Protein AF-A0A8R1XMP5-F1 (afdb_monomer_lite)

InterPro domains:
  IPR036872 CH domain superfamily [G3DSA:1.10.418.10] (3-70)
  IPR036872 CH domain superfamily [SSF47576] (12-57)

Organism: Onchocerca volvulus (NCBI:txid6282)

Sequence (72 aa):
MAPTSNRELIPIYTEWSNRHLIRYGVEPINDLTNDLREPRKLVTLLQAITFDCVPAAEERINTTISGNTEPV

Structure (mmCIF, N/CA/C/O backbone):
data_AF-A0A8R1XMP5-F1
#
_entry.id   AF-A0A8R1XMP5-F1
#
loop_
_atom_site.group_PDB
_atom_site.id
_atom_site.type_symbol
_atom_site.label_atom_id
_atom_site.label_alt_id
_atom_site.label_comp_id
_atom_site.label_asym_id
_atom_site.label_entity_id
_atom_site.label_seq_id
_atom_site.pdbx_PDB_ins_code
_atom_site.Cartn_x
_atom_site.Cartn_y
_atom_site.Cartn_z
_atom_site.occupancy
_atom_site.B_iso_or_equiv
_atom_site.auth_seq_id
_atom_site.auth_comp_id
_atom_site.auth_asym_id
_atom_site.auth_atom_id
_atom_site.pdbx_PDB_model_num
ATOM 1 N N . MET A 1 1 ? 20.358 -3.067 -7.559 1.00 69.44 1 MET A N 1
ATOM 2 C CA . MET A 1 1 ? 20.202 -1.597 -7.513 1.00 69.44 1 MET A CA 1
ATOM 3 C C . MET A 1 1 ? 18.796 -1.310 -7.023 1.00 69.44 1 MET A C 1
ATOM 5 O O . MET A 1 1 ? 17.888 -1.993 -7.476 1.00 69.44 1 MET A O 1
ATOM 9 N N . ALA A 1 2 ? 18.619 -0.397 -6.066 1.00 74.88 2 ALA A N 1
ATOM 10 C CA . ALA A 1 2 ? 17.281 0.066 -5.703 1.00 74.88 2 ALA A CA 1
ATOM 11 C C . ALA A 1 2 ? 16.733 0.946 -6.845 1.00 74.88 2 ALA A C 1
ATOM 13 O O . ALA A 1 2 ? 17.536 1.657 -7.453 1.00 74.88 2 ALA A O 1
ATOM 14 N N . PRO A 1 3 ? 15.428 0.897 -7.156 1.00 73.56 3 PRO A N 1
ATOM 15 C CA . PRO A 1 3 ? 14.823 1.783 -8.147 1.00 73.56 3 PRO A CA 1
ATOM 16 C C . PRO A 1 3 ? 15.003 3.237 -7.702 1.00 73.56 3 PRO A C 1
ATOM 18 O O . PRO A 1 3 ? 14.698 3.581 -6.559 1.00 73.56 3 PRO A O 1
ATOM 21 N N . THR A 1 4 ? 15.536 4.082 -8.581 1.00 79.38 4 THR A N 1
ATOM 22 C CA . THR A 1 4 ? 15.831 5.494 -8.268 1.00 79.38 4 THR A CA 1
ATOM 23 C C . THR A 1 4 ? 15.014 6.461 -9.108 1.00 79.38 4 THR A C 1
ATOM 25 O O . THR A 1 4 ? 14.949 7.646 -8.784 1.00 79.38 4 THR A O 1
ATOM 28 N N . SER A 1 5 ? 14.365 5.981 -10.170 1.00 87.00 5 SER A N 1
ATOM 29 C CA . SER A 1 5 ? 13.536 6.815 -11.031 1.00 87.00 5 SER A CA 1
ATOM 30 C C . SER A 1 5 ? 12.047 6.619 -10.756 1.00 87.00 5 SER A C 1
ATOM 32 O O . SER A 1 5 ? 11.580 5.510 -10.498 1.00 87.00 5 SER A O 1
ATOM 34 N N . ASN A 1 6 ? 11.261 7.687 -10.915 1.00 86.88 6 ASN A N 1
ATOM 35 C CA . ASN A 1 6 ? 9.799 7.598 -10.831 1.00 86.88 6 ASN A CA 1
ATOM 36 C C . ASN A 1 6 ? 9.234 6.539 -11.790 1.00 86.88 6 ASN A C 1
ATOM 38 O O . ASN A 1 6 ? 8.268 5.869 -11.454 1.00 86.88 6 ASN A O 1
ATOM 42 N N . ARG A 1 7 ? 9.859 6.344 -12.959 1.00 87.44 7 ARG A N 1
ATOM 43 C CA . ARG A 1 7 ? 9.443 5.322 -13.932 1.00 87.44 7 ARG A CA 1
ATOM 44 C C . ARG A 1 7 ? 9.530 3.901 -13.374 1.00 87.44 7 ARG A C 1
ATOM 46 O O . ARG A 1 7 ? 8.683 3.084 -13.704 1.00 87.44 7 ARG A O 1
ATOM 53 N N . GLU A 1 8 ? 10.522 3.619 -12.536 1.00 89.00 8 GLU A N 1
ATOM 54 C CA . GLU A 1 8 ? 10.674 2.315 -11.880 1.00 89.00 8 GLU A CA 1
ATOM 55 C C . GLU A 1 8 ? 9.801 2.201 -10.626 1.00 89.00 8 GLU A C 1
ATOM 57 O O . GLU A 1 8 ? 9.326 1.119 -10.292 1.00 89.00 8 GLU A O 1
ATOM 62 N N . LEU A 1 9 ? 9.579 3.319 -9.933 1.00 91.25 9 LEU A N 1
ATOM 63 C CA . LEU A 1 9 ? 8.811 3.356 -8.692 1.00 91.25 9 LEU A CA 1
ATOM 64 C C . LEU A 1 9 ? 7.294 3.293 -8.914 1.00 91.25 9 LEU A C 1
ATOM 66 O O . LEU A 1 9 ? 6.592 2.697 -8.102 1.00 91.25 9 LEU A O 1
ATOM 70 N N . ILE A 1 10 ? 6.773 3.879 -9.998 1.00 92.88 10 ILE A N 1
ATOM 71 C CA . ILE A 1 10 ? 5.327 3.930 -10.272 1.00 92.88 10 ILE A CA 1
ATOM 72 C C . ILE A 1 10 ? 4.694 2.528 -10.308 1.00 92.88 10 ILE A C 1
ATOM 74 O O . ILE A 1 10 ? 3.701 2.340 -9.603 1.00 92.88 10 ILE A O 1
ATOM 78 N N . PRO A 1 11 ? 5.238 1.525 -11.029 1.00 93.69 11 PRO A N 1
ATOM 79 C CA . PRO A 1 11 ? 4.684 0.171 -11.003 1.00 93.69 11 PRO A CA 1
ATOM 80 C C . PRO A 1 11 ? 4.677 -0.443 -9.598 1.00 93.69 11 PRO A C 1
ATOM 82 O O . PRO A 1 11 ? 3.676 -1.026 -9.193 1.00 93.69 11 PRO A O 1
ATOM 85 N N . ILE A 1 12 ? 5.748 -0.238 -8.823 1.00 93.12 12 ILE A N 1
ATOM 86 C CA . ILE A 1 12 ? 5.887 -0.763 -7.455 1.00 93.12 12 ILE A CA 1
ATOM 87 C C . ILE A 1 12 ? 4.830 -0.153 -6.530 1.00 93.12 12 ILE A C 1
ATOM 89 O O . ILE A 1 12 ? 4.175 -0.864 -5.767 1.00 93.12 12 ILE A O 1
ATOM 93 N N . TYR A 1 13 ? 4.634 1.164 -6.597 1.00 94.06 13 TYR A N 1
ATOM 94 C CA . TYR A 1 13 ? 3.625 1.845 -5.788 1.00 94.06 13 TYR A CA 1
AT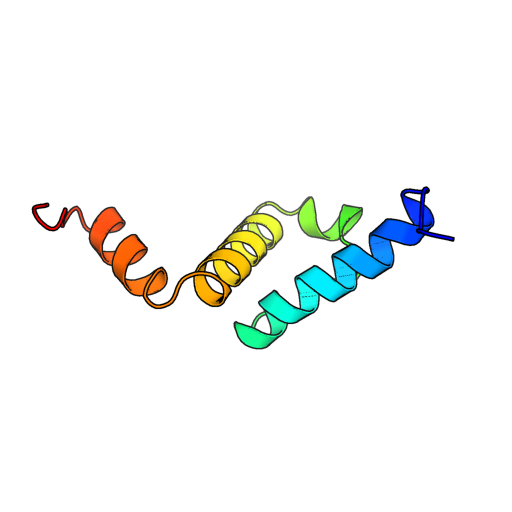OM 95 C C . TYR A 1 13 ? 2.197 1.555 -6.256 1.00 94.06 13 TYR A C 1
ATOM 97 O O . TYR A 1 13 ? 1.293 1.478 -5.423 1.00 94.06 13 TYR A O 1
ATOM 105 N N . THR A 1 14 ? 1.986 1.344 -7.557 1.00 95.56 14 THR A N 1
ATOM 106 C CA . THR A 1 14 ? 0.694 0.906 -8.108 1.00 95.56 14 THR A CA 1
ATOM 107 C C . THR A 1 14 ? 0.344 -0.487 -7.584 1.00 95.56 14 THR A C 1
ATOM 109 O O . THR A 1 14 ? -0.744 -0.691 -7.052 1.00 95.56 14 THR A O 1
ATOM 112 N N . GLU A 1 15 ? 1.289 -1.430 -7.630 1.00 95.25 15 GLU A N 1
ATOM 113 C CA . GLU A 1 15 ? 1.113 -2.778 -7.082 1.00 95.25 15 GLU A CA 1
ATOM 114 C C . GLU A 1 15 ? 0.878 -2.752 -5.566 1.00 95.25 15 GLU A C 1
ATOM 116 O O . GLU A 1 15 ? -0.035 -3.407 -5.059 1.00 95.25 15 GLU A O 1
ATOM 121 N N . TRP A 1 16 ? 1.659 -1.958 -4.826 1.00 94.75 16 TRP A N 1
ATOM 122 C CA . TRP A 1 16 ? 1.454 -1.773 -3.390 1.00 94.75 16 TRP A CA 1
ATOM 123 C C . TRP A 1 16 ? 0.049 -1.246 -3.075 1.00 94.75 16 TRP A C 1
ATOM 125 O O . TRP A 1 16 ? -0.626 -1.816 -2.220 1.00 94.75 16 TRP A O 1
ATOM 135 N N . SER A 1 17 ? -0.424 -0.246 -3.819 1.00 94.88 17 SER A N 1
ATOM 136 C CA . SER A 1 17 ? -1.771 0.317 -3.662 1.00 94.88 17 SER A CA 1
ATOM 137 C C . SER A 1 17 ? -2.857 -0.721 -3.956 1.00 94.88 17 SER A C 1
ATOM 139 O O . SER A 1 17 ? -3.796 -0.878 -3.177 1.00 94.88 17 SER A O 1
ATOM 141 N N . ASN A 1 18 ? -2.694 -1.497 -5.032 1.00 95.88 18 ASN A N 1
ATOM 142 C CA . ASN A 1 18 ? -3.641 -2.541 -5.420 1.00 95.88 18 ASN A CA 1
ATOM 143 C C . ASN A 1 18 ? -3.784 -3.637 -4.365 1.00 95.88 18 ASN A C 1
ATOM 145 O O . ASN A 1 18 ? -4.883 -4.151 -4.184 1.00 95.88 18 ASN A O 1
ATOM 149 N N . ARG A 1 19 ? -2.728 -3.962 -3.606 1.00 94.56 19 ARG A N 1
ATOM 150 C CA . ARG A 1 19 ? -2.847 -4.916 -2.490 1.00 94.56 19 ARG A CA 1
ATOM 151 C C . ARG A 1 19 ? -3.832 -4.443 -1.421 1.00 94.56 19 ARG A C 1
ATOM 153 O O . ARG A 1 19 ? -4.611 -5.260 -0.939 1.00 94.56 19 ARG A O 1
ATOM 160 N N . HIS A 1 20 ? -3.825 -3.155 -1.080 1.00 93.50 20 HIS A N 1
ATOM 161 C CA . HIS A 1 20 ? -4.773 -2.589 -0.116 1.00 93.50 20 HIS A CA 1
ATOM 162 C C . HIS A 1 20 ? -6.191 -2.516 -0.697 1.00 93.50 20 HIS A C 1
ATOM 164 O O . HIS A 1 20 ? -7.142 -2.933 -0.039 1.00 93.50 20 HIS A O 1
ATOM 170 N N . LEU A 1 21 ? -6.336 -2.069 -1.951 1.00 94.25 21 LEU A N 1
ATOM 171 C CA . LEU A 1 21 ? -7.639 -1.991 -2.627 1.00 94.25 21 LEU A CA 1
ATOM 172 C C . LEU A 1 21 ? -8.313 -3.364 -2.735 1.00 94.25 21 LEU A C 1
ATOM 174 O O . LEU A 1 21 ? -9.475 -3.504 -2.362 1.00 94.25 21 LEU A O 1
ATOM 178 N N . ILE A 1 22 ? -7.569 -4.393 -3.155 1.00 93.62 22 ILE A N 1
ATOM 179 C CA . ILE A 1 22 ? -8.079 -5.765 -3.293 1.00 93.62 22 ILE A CA 1
ATOM 180 C C . ILE A 1 22 ? -8.540 -6.321 -1.942 1.00 93.62 22 ILE A C 1
ATOM 182 O O . ILE A 1 22 ? -9.607 -6.926 -1.866 1.00 93.62 22 ILE A O 1
ATOM 186 N N . ARG A 1 23 ? -7.772 -6.102 -0.865 1.00 88.94 23 ARG A N 1
ATOM 187 C CA . ARG A 1 23 ? -8.163 -6.535 0.490 1.00 88.94 23 ARG A CA 1
ATOM 188 C C . ARG A 1 23 ? -9.460 -5.889 0.958 1.00 88.94 23 ARG A C 1
ATOM 190 O O . ARG A 1 23 ? -10.230 -6.532 1.661 1.00 88.94 23 ARG A O 1
ATOM 197 N N . TYR A 1 24 ? -9.701 -4.648 0.545 1.00 88.00 24 TYR A N 1
ATOM 198 C CA . TYR A 1 24 ? -10.908 -3.901 0.878 1.00 88.00 24 TYR A CA 1
ATOM 199 C C . TYR A 1 24 ? -12.058 -4.113 -0.130 1.00 88.00 24 TYR A C 1
ATOM 201 O O . TYR A 1 24 ? -13.093 -3.461 -0.034 1.00 88.00 24 TYR A O 1
ATOM 209 N N . GLY A 1 25 ? -11.897 -5.012 -1.110 1.00 90.44 25 GLY A N 1
ATOM 210 C CA . GLY A 1 25 ? -12.926 -5.309 -2.113 1.00 90.44 25 GLY A CA 1
ATOM 211 C C . GLY A 1 25 ? -13.165 -4.186 -3.130 1.00 90.44 25 GLY A C 1
ATOM 212 O O . GLY A 1 25 ? -14.243 -4.110 -3.716 1.00 90.44 25 GLY A O 1
ATOM 213 N N . VAL A 1 26 ? -12.182 -3.308 -3.333 1.00 92.50 26 VAL A N 1
ATOM 214 C CA . VAL A 1 26 ? -12.243 -2.180 -4.272 1.00 92.50 26 VAL A CA 1
ATOM 215 C C . VAL A 1 26 ? -11.532 -2.536 -5.578 1.00 92.50 26 VAL A C 1
ATOM 217 O O . VAL A 1 26 ? -10.546 -3.275 -5.586 1.00 92.50 26 VAL A O 1
ATOM 220 N N . GLU A 1 27 ? -12.024 -1.987 -6.691 1.00 93.56 27 GLU A N 1
ATOM 221 C CA . GLU A 1 27 ? -11.396 -2.126 -8.006 1.00 93.56 27 GLU A CA 1
ATOM 222 C C . GLU A 1 27 ? -9.936 -1.617 -7.993 1.00 93.56 27 GLU A C 1
ATOM 224 O O . GLU A 1 27 ? -9.668 -0.524 -7.480 1.00 93.56 27 GLU A O 1
ATOM 229 N N . PRO A 1 28 ? -8.979 -2.387 -8.544 1.00 95.19 28 PRO A N 1
ATOM 230 C CA . PRO A 1 28 ? -7.590 -1.962 -8.631 1.00 95.19 28 PRO A CA 1
ATOM 231 C C . PRO A 1 28 ? -7.407 -0.774 -9.587 1.00 95.19 28 PRO A C 1
ATOM 233 O O . PRO A 1 28 ? -8.186 -0.543 -10.510 1.00 95.19 28 PRO A O 1
ATOM 236 N N . ILE A 1 29 ? -6.320 -0.038 -9.387 1.00 95.56 29 ILE A N 1
ATOM 237 C CA . ILE A 1 29 ? -5.854 1.025 -10.277 1.00 95.56 29 ILE A CA 1
ATOM 238 C C . ILE A 1 29 ? -4.836 0.488 -11.289 1.00 95.56 29 ILE A C 1
ATOM 240 O O . ILE A 1 29 ? -4.129 -0.491 -11.032 1.00 95.56 29 ILE A O 1
ATOM 244 N N . ASN A 1 30 ? -4.742 1.157 -12.436 1.00 94.69 30 ASN A N 1
ATOM 245 C CA . ASN A 1 30 ? -3.812 0.807 -13.508 1.00 94.69 30 ASN A CA 1
ATOM 246 C C . ASN A 1 30 ? -2.535 1.642 -13.436 1.00 94.69 30 ASN A C 1
ATOM 248 O O . ASN A 1 30 ? -1.445 1.125 -13.663 1.00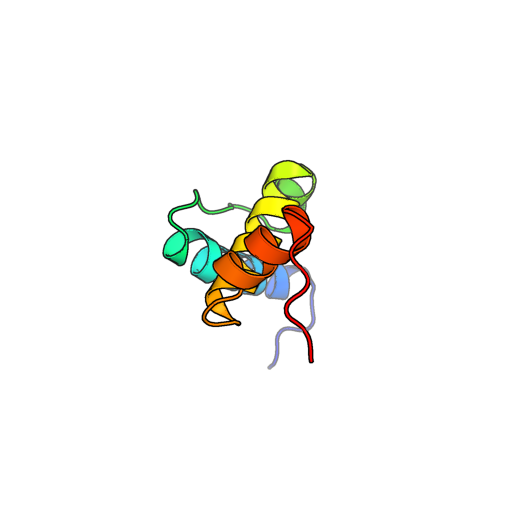 94.69 30 ASN A O 1
ATOM 252 N N . ASP A 1 31 ? -2.672 2.932 -13.125 1.00 91.44 31 ASP A N 1
ATOM 253 C CA . ASP A 1 31 ? -1.547 3.854 -13.020 1.00 91.44 31 ASP A CA 1
ATOM 254 C C . ASP A 1 31 ? -1.754 4.833 -11.866 1.00 91.44 31 ASP A C 1
ATOM 256 O O . ASP A 1 31 ? -2.643 5.686 -11.899 1.00 91.44 31 ASP A O 1
ATOM 260 N N . LEU A 1 32 ? -0.874 4.752 -10.864 1.00 91.75 32 LEU A N 1
ATOM 261 C CA . LEU A 1 32 ? -0.915 5.603 -9.674 1.00 91.75 32 LEU A CA 1
ATOM 262 C C . LEU A 1 32 ? -1.004 7.102 -10.007 1.00 91.75 32 LEU A C 1
ATOM 264 O O . LEU A 1 32 ? -1.683 7.850 -9.309 1.00 91.75 32 LEU A O 1
ATOM 268 N N . THR A 1 33 ? -0.316 7.561 -11.057 1.00 91.00 33 THR A N 1
ATOM 269 C CA . THR A 1 33 ? -0.193 8.998 -11.348 1.00 91.00 33 THR A CA 1
ATOM 270 C C . THR A 1 33 ? -1.407 9.594 -12.049 1.00 91.00 33 THR A C 1
ATOM 272 O O . THR A 1 33 ? -1.654 10.799 -11.923 1.00 91.00 33 THR A O 1
ATOM 275 N N . ASN A 1 34 ? -2.157 8.771 -12.780 1.00 94.00 34 ASN A N 1
ATOM 276 C CA . ASN A 1 34 ? -3.344 9.184 -13.514 1.00 94.00 34 ASN A CA 1
ATOM 277 C C . ASN A 1 34 ? -4.626 8.851 -12.751 1.00 94.00 34 ASN A C 1
ATOM 279 O O . ASN A 1 34 ? -5.476 9.727 -12.609 1.00 94.00 34 ASN A O 1
ATOM 283 N N . ASP A 1 35 ? -4.751 7.637 -12.209 1.00 93.88 35 ASP A N 1
ATOM 284 C CA . ASP A 1 35 ? -5.972 7.199 -11.526 1.00 93.88 35 ASP A CA 1
ATOM 285 C C . ASP A 1 35 ? -6.230 7.997 -10.245 1.00 93.88 35 ASP A C 1
ATOM 287 O O . ASP A 1 35 ? -7.359 8.406 -9.981 1.00 93.88 35 ASP A O 1
ATOM 291 N N . LEU A 1 36 ? -5.185 8.301 -9.469 1.00 93.75 36 LEU A N 1
ATOM 292 C CA . LEU A 1 36 ? -5.339 9.055 -8.220 1.00 93.75 36 LEU A CA 1
ATOM 293 C C . LEU A 1 36 ? -5.571 10.558 -8.425 1.00 93.75 36 LEU A C 1
ATOM 295 O O . LEU A 1 36 ? -5.742 11.288 -7.449 1.00 93.75 36 LEU A O 1
ATOM 299 N N . ARG A 1 37 ? -5.613 11.042 -9.675 1.00 94.06 37 ARG A N 1
ATOM 300 C CA . ARG A 1 37 ? -6.103 12.401 -9.961 1.00 94.06 37 ARG A CA 1
ATOM 301 C C . ARG A 1 37 ? -7.602 12.516 -9.742 1.00 94.06 37 ARG A C 1
ATOM 303 O O . ARG A 1 37 ? -8.091 13.623 -9.533 1.00 94.06 37 ARG A O 1
ATOM 310 N N . GLU A 1 38 ? -8.325 11.399 -9.787 1.00 94.44 38 GLU A N 1
ATOM 311 C CA . GLU A 1 38 ? -9.715 11.360 -9.373 1.00 94.44 38 GLU A CA 1
ATOM 312 C C . GLU A 1 38 ? -9.785 11.390 -7.836 1.00 94.44 38 GLU A C 1
ATOM 314 O O . GLU A 1 38 ? -9.357 10.431 -7.183 1.00 94.44 38 GLU A O 1
ATOM 319 N N . PRO A 1 39 ? -10.361 12.443 -7.221 1.00 93.50 39 PRO A N 1
ATOM 320 C CA . PRO A 1 39 ? -10.347 12.586 -5.765 1.00 93.50 39 PRO A CA 1
ATOM 321 C C . PRO A 1 39 ? -11.008 11.413 -5.037 1.00 93.50 39 PRO A C 1
ATOM 323 O O . PRO A 1 39 ? -10.581 11.042 -3.947 1.00 93.50 39 PRO A O 1
ATOM 326 N N . ARG A 1 40 ? -12.030 10.799 -5.652 1.00 94.31 40 ARG A N 1
ATOM 327 C CA . ARG A 1 40 ? -12.715 9.628 -5.095 1.00 94.31 40 ARG A CA 1
ATOM 328 C C . ARG A 1 40 ? -11.778 8.431 -4.982 1.00 94.31 40 ARG A C 1
ATOM 330 O O . ARG A 1 40 ? -11.668 7.882 -3.894 1.00 94.31 40 ARG A O 1
ATOM 337 N N . LYS A 1 41 ? -11.049 8.084 -6.050 1.00 94.44 41 LYS A N 1
ATOM 338 C CA . LYS A 1 41 ? -10.079 6.977 -6.027 1.00 94.44 41 LYS A CA 1
ATOM 339 C C . LYS A 1 41 ? -8.984 7.203 -4.985 1.00 94.44 41 LYS A C 1
ATOM 341 O O . LYS A 1 41 ? -8.635 6.274 -4.263 1.00 94.44 41 LYS A O 1
ATOM 346 N N . LEU A 1 42 ? -8.490 8.439 -4.859 1.00 95.25 42 LEU A N 1
ATOM 347 C CA . LEU A 1 42 ? -7.500 8.789 -3.837 1.00 95.25 42 LEU A CA 1
ATOM 348 C C . LEU A 1 42 ? -8.034 8.565 -2.418 1.00 95.25 42 LEU A C 1
ATOM 350 O O . LEU A 1 42 ? -7.372 7.918 -1.609 1.00 95.25 42 LEU A O 1
ATOM 354 N N . VAL A 1 43 ? -9.235 9.063 -2.118 1.00 94.62 43 VAL A N 1
ATOM 355 C CA . VAL A 1 43 ? -9.860 8.880 -0.799 1.00 94.62 43 VAL A CA 1
ATOM 356 C C . VAL A 1 43 ? -10.117 7.401 -0.515 1.00 94.62 43 VAL A C 1
ATOM 358 O O . VAL A 1 43 ? -9.808 6.935 0.579 1.00 94.62 43 VAL A O 1
ATOM 361 N N . THR A 1 44 ? -10.611 6.646 -1.496 1.00 93.69 44 THR A N 1
ATOM 362 C CA . THR A 1 44 ? -10.852 5.207 -1.345 1.00 93.69 44 THR A CA 1
ATOM 363 C C . THR A 1 44 ? -9.562 4.435 -1.068 1.00 93.69 44 THR A C 1
ATOM 365 O O . THR A 1 44 ? -9.546 3.577 -0.188 1.00 93.69 44 THR A O 1
ATOM 368 N N . LEU A 1 45 ? -8.458 4.766 -1.746 1.00 95.00 45 LEU A N 1
ATOM 369 C CA . LEU A 1 45 ? -7.153 4.168 -1.458 1.00 95.00 45 LEU A CA 1
ATOM 370 C C . LEU A 1 45 ? -6.689 4.487 -0.030 1.00 95.00 45 LEU A C 1
ATOM 372 O O . LEU A 1 45 ? -6.245 3.590 0.682 1.00 95.00 45 LEU A O 1
ATOM 376 N N . LEU A 1 46 ? -6.822 5.741 0.413 1.00 93.19 46 LEU A N 1
ATOM 377 C CA . LEU A 1 46 ? -6.459 6.138 1.777 1.00 93.19 46 LEU A CA 1
ATOM 378 C C . LEU A 1 46 ? -7.285 5.395 2.833 1.00 93.19 46 LEU A C 1
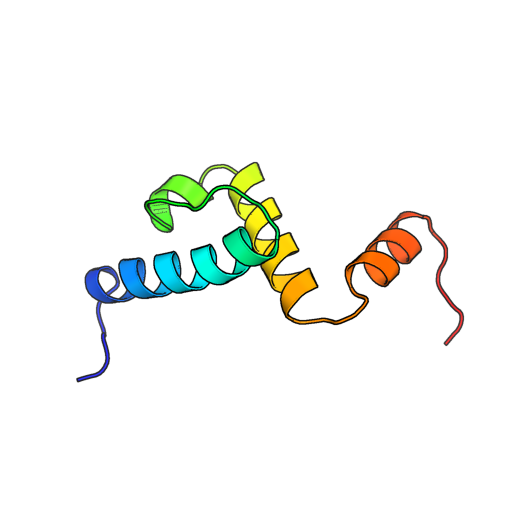ATOM 380 O O . LEU A 1 46 ? -6.730 4.953 3.839 1.00 93.19 46 LEU A O 1
ATOM 384 N N . GLN A 1 47 ? -8.586 5.219 2.600 1.00 90.50 47 GLN A N 1
ATOM 385 C CA . GLN A 1 47 ? -9.458 4.424 3.465 1.00 90.50 47 GLN A CA 1
ATOM 386 C C . GLN A 1 47 ? -9.004 2.963 3.516 1.00 90.50 47 GLN A C 1
ATOM 388 O O . GLN A 1 47 ? -8.767 2.448 4.605 1.00 90.50 47 GLN A O 1
ATOM 393 N N . ALA A 1 48 ? -8.789 2.330 2.358 1.00 91.31 48 ALA A N 1
ATOM 394 C CA . ALA A 1 48 ? -8.323 0.947 2.275 1.00 91.31 48 ALA A CA 1
ATOM 395 C C . ALA A 1 48 ? -6.992 0.739 3.018 1.00 91.31 48 ALA A C 1
ATOM 397 O O . ALA A 1 48 ? -6.850 -0.216 3.778 1.00 91.31 48 ALA A O 1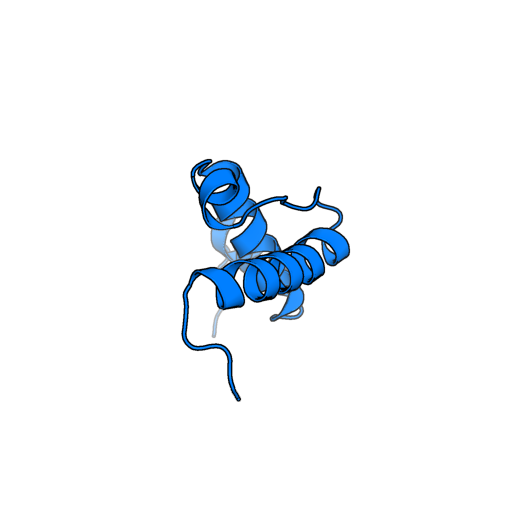
ATOM 398 N N . ILE A 1 49 ? -6.036 1.664 2.867 1.00 91.56 49 ILE A N 1
ATOM 399 C CA . ILE A 1 49 ? -4.761 1.632 3.600 1.00 91.56 49 ILE A CA 1
ATOM 400 C C . ILE A 1 49 ? -4.994 1.781 5.107 1.00 91.56 49 ILE A C 1
ATOM 402 O O . ILE A 1 49 ? -4.409 1.042 5.897 1.00 91.56 49 ILE A O 1
ATOM 406 N N . THR A 1 50 ? -5.842 2.726 5.516 1.00 88.25 50 THR A N 1
ATOM 407 C CA . THR A 1 50 ? -6.098 3.010 6.936 1.00 88.25 50 THR A CA 1
ATOM 408 C C . THR A 1 50 ? -6.735 1.809 7.631 1.00 88.25 50 THR A C 1
ATOM 410 O O . THR A 1 50 ? -6.302 1.430 8.718 1.00 88.25 50 THR A O 1
ATOM 413 N N . PHE A 1 51 ? -7.719 1.180 6.988 1.00 84.44 51 PHE A N 1
ATOM 414 C CA . PHE A 1 51 ? -8.422 0.019 7.528 1.00 84.44 51 PHE A CA 1
ATOM 415 C C . PHE A 1 51 ? -7.582 -1.260 7.508 1.00 84.44 51 PHE A C 1
ATOM 417 O O . PHE A 1 51 ? -7.705 -2.072 8.420 1.00 84.44 51 PHE A O 1
ATOM 424 N N . ASP A 1 52 ? -6.685 -1.420 6.534 1.00 81.12 52 ASP A N 1
ATOM 425 C CA . ASP A 1 52 ? -5.749 -2.550 6.504 1.00 81.12 52 ASP A CA 1
ATOM 426 C C . ASP A 1 52 ? -4.631 -2.411 7.558 1.00 81.12 52 ASP A C 1
ATOM 428 O O . ASP A 1 52 ? -4.183 -3.404 8.127 1.00 81.12 52 ASP A O 1
ATOM 432 N N . CYS A 1 53 ? -4.179 -1.185 7.857 1.00 77.75 53 CYS A N 1
ATOM 433 C CA . CYS A 1 53 ? -3.091 -0.950 8.817 1.00 77.75 53 CYS A CA 1
ATOM 434 C C . CYS A 1 53 ? -3.543 -0.911 10.280 1.00 77.75 53 CYS A C 1
ATOM 436 O O . CYS A 1 53 ? -2.741 -1.172 11.178 1.00 77.75 53 CYS A O 1
ATOM 438 N N . VAL A 1 54 ? -4.793 -0.528 10.539 1.00 75.62 54 VAL A N 1
ATOM 439 C CA . VAL A 1 54 ? -5.295 -0.305 11.895 1.00 75.62 54 VAL A CA 1
ATOM 440 C C . VAL A 1 54 ? -6.518 -1.191 12.118 1.00 75.62 54 VAL A C 1
ATOM 442 O O . VAL A 1 54 ? -7.624 -0.831 11.705 1.00 75.62 54 VAL A O 1
ATOM 445 N N . PRO A 1 55 ? -6.353 -2.331 12.813 1.00 65.88 55 PRO A N 1
ATOM 446 C CA . PRO A 1 55 ? -7.486 -3.098 13.308 1.00 65.88 55 PRO A CA 1
ATOM 447 C C . PRO A 1 55 ? -8.420 -2.168 14.099 1.00 65.88 55 PRO A C 1
ATOM 449 O O . PRO A 1 55 ? -7.955 -1.396 14.938 1.00 65.88 55 PRO A O 1
ATOM 452 N N . ALA A 1 56 ? -9.720 -2.210 13.798 1.00 70.44 56 ALA A N 1
ATOM 453 C CA . ALA A 1 56 ? -10.759 -1.324 14.343 1.00 70.44 56 ALA A CA 1
ATOM 454 C C . ALA A 1 56 ? -10.717 0.160 13.908 1.00 70.44 56 ALA A C 1
ATOM 456 O O . ALA A 1 56 ? -11.459 0.973 14.459 1.00 70.44 56 ALA A O 1
ATOM 457 N N . ALA A 1 57 ? -9.923 0.560 12.903 1.00 69.88 57 ALA A N 1
ATOM 458 C CA . ALA A 1 57 ? -10.011 1.934 12.387 1.00 69.88 57 ALA A CA 1
ATOM 459 C C . ALA A 1 57 ? -11.389 2.271 11.811 1.00 69.88 57 ALA A C 1
ATOM 461 O O . ALA A 1 57 ? -11.823 3.409 11.953 1.00 69.88 57 ALA A O 1
ATOM 462 N N . GLU A 1 58 ? -12.083 1.312 11.195 1.00 68.12 58 GLU A N 1
ATOM 463 C CA . GLU A 1 58 ? -13.439 1.526 10.676 1.00 68.12 58 GLU A CA 1
ATOM 464 C C . GLU A 1 58 ? -14.401 1.925 11.791 1.00 68.12 58 GLU A C 1
ATOM 466 O O . GLU A 1 58 ? -15.057 2.962 11.712 1.00 68.12 58 GLU A O 1
ATOM 471 N N . GLU A 1 59 ? -14.395 1.166 12.883 1.00 70.44 59 GLU A N 1
ATOM 472 C CA . GLU A 1 59 ? -15.190 1.460 14.067 1.00 70.44 59 GLU A CA 1
ATOM 473 C C . GLU A 1 59 ? -14.791 2.802 14.688 1.00 70.44 59 GLU A C 1
ATOM 475 O O . GLU A 1 59 ? -15.648 3.653 14.904 1.00 70.44 59 GLU A O 1
ATOM 480 N N . ARG A 1 60 ? -13.492 3.064 14.885 1.00 69.25 60 ARG A N 1
ATOM 481 C CA . ARG A 1 60 ? -13.019 4.333 15.466 1.00 69.25 60 ARG A CA 1
ATOM 482 C C . ARG A 1 60 ? -13.380 5.546 14.614 1.00 69.25 60 ARG A C 1
ATOM 484 O O . ARG A 1 60 ? -13.763 6.578 15.164 1.00 69.25 60 ARG A O 1
ATOM 491 N N . ILE A 1 61 ? -13.271 5.444 13.289 1.00 72.88 61 ILE A N 1
ATOM 492 C CA . ILE A 1 61 ? -13.639 6.527 12.371 1.00 72.88 61 ILE A CA 1
ATOM 493 C C . ILE A 1 61 ? -15.154 6.737 12.397 1.00 72.88 61 ILE A C 1
ATOM 495 O O . ILE A 1 61 ? -15.590 7.876 12.541 1.00 72.88 61 ILE A O 1
ATOM 499 N N . ASN A 1 62 ? -15.954 5.671 12.351 1.00 72.12 62 ASN A N 1
ATOM 500 C CA . ASN A 1 62 ? -17.414 5.770 12.426 1.00 72.12 62 ASN A CA 1
ATOM 501 C C . ASN A 1 62 ? -17.884 6.371 13.759 1.00 72.12 62 ASN A C 1
ATOM 503 O O . ASN A 1 62 ? -18.739 7.257 13.767 1.00 72.12 62 ASN A O 1
ATOM 507 N N . THR A 1 63 ? -17.281 5.957 14.872 1.00 74.88 63 THR A N 1
ATOM 508 C CA . THR A 1 63 ? -17.531 6.477 16.223 1.00 74.88 63 THR A CA 1
ATOM 509 C C . THR A 1 63 ? -17.162 7.961 16.324 1.00 74.88 63 THR A C 1
ATOM 511 O O . THR A 1 63 ? -17.969 8.767 16.791 1.00 74.88 63 THR A O 1
ATOM 514 N N . THR A 1 64 ? -16.015 8.358 15.761 1.00 75.31 64 THR A N 1
ATOM 515 C CA . THR A 1 64 ? -15.573 9.764 15.714 1.00 75.31 64 THR A CA 1
ATOM 516 C C . THR A 1 64 ? -16.489 10.631 14.841 1.00 75.31 64 THR A C 1
ATOM 518 O O . THR A 1 64 ? -16.883 11.717 15.262 1.00 75.31 64 THR A O 1
ATOM 521 N N . ILE A 1 65 ? -16.869 10.162 13.644 1.00 77.44 65 ILE A N 1
ATOM 522 C CA . ILE A 1 65 ? -17.788 10.875 12.733 1.00 77.44 65 ILE A CA 1
ATOM 523 C C . ILE A 1 65 ? -19.178 11.015 13.361 1.00 77.44 65 ILE A C 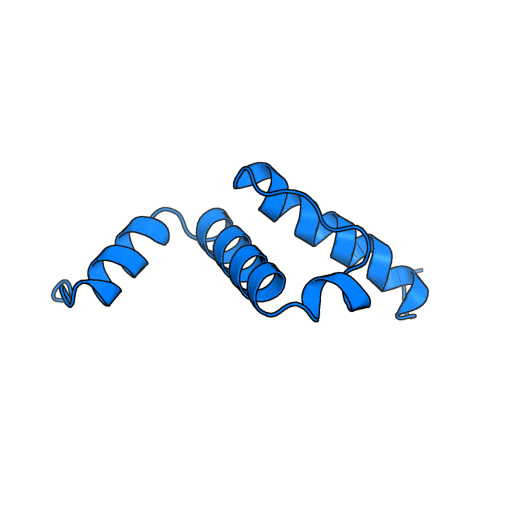1
ATOM 525 O O . ILE A 1 65 ? -19.824 12.049 13.201 1.00 77.44 65 ILE A O 1
ATOM 529 N N . SER A 1 66 ? -19.619 10.006 14.115 1.00 76.12 66 SER A N 1
ATOM 530 C CA . SER A 1 66 ? -20.898 10.023 14.835 1.00 76.12 66 SER A CA 1
ATOM 531 C C . SER A 1 66 ? -20.897 10.952 16.057 1.00 76.12 66 SER A C 1
ATOM 533 O O . SER A 1 66 ? -21.918 11.066 16.729 1.00 76.12 66 SER A O 1
ATOM 535 N N . GLY A 1 67 ? -19.776 11.620 16.361 1.00 66.44 67 GLY A N 1
ATOM 536 C CA . GLY A 1 67 ? -19.647 12.523 17.507 1.00 66.44 67 GLY A CA 1
ATOM 537 C C . GLY A 1 67 ? -19.512 11.810 18.854 1.00 66.44 67 GLY A C 1
ATOM 538 O O . GLY A 1 67 ? -19.532 12.464 19.894 1.00 66.44 67 GLY A O 1
ATOM 539 N N . ASN A 1 68 ? -19.342 10.488 18.854 1.00 62.59 68 ASN A N 1
ATOM 540 C CA . ASN A 1 68 ? -19.115 9.708 20.061 1.00 62.59 68 ASN A CA 1
ATOM 541 C C . ASN A 1 68 ? -17.608 9.672 20.329 1.00 62.59 68 ASN A C 1
ATOM 543 O O . ASN A 1 68 ? -16.913 8.756 19.910 1.00 62.59 68 ASN A O 1
ATOM 547 N N . THR A 1 69 ? -17.058 10.681 20.996 1.00 57.06 69 THR A N 1
ATOM 548 C CA . THR A 1 69 ? -15.707 10.551 21.555 1.00 57.06 69 THR A CA 1
ATOM 549 C C . THR A 1 69 ? -15.777 9.608 22.751 1.00 57.06 69 THR A C 1
ATOM 551 O O . THR A 1 69 ? -16.377 9.966 23.767 1.00 57.06 69 THR A O 1
ATOM 554 N N . GLU A 1 70 ? -15.191 8.412 22.644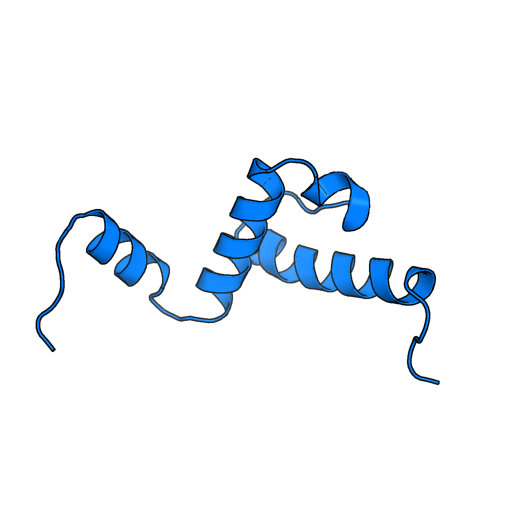 1.00 58.97 70 GLU A N 1
ATOM 555 C CA . GLU A 1 70 ? -14.927 7.590 23.830 1.00 58.97 70 GLU A CA 1
ATOM 556 C C . GLU A 1 70 ? -14.080 8.410 24.819 1.00 58.97 70 GLU A C 1
ATOM 558 O O . GLU A 1 70 ? -13.132 9.083 24.393 1.00 58.97 70 GLU A O 1
ATOM 563 N N . PRO A 1 71 ? -14.417 8.416 26.121 1.00 51.44 71 PRO A N 1
ATOM 564 C CA . PRO A 1 71 ? -13.580 9.069 27.111 1.00 51.44 71 PRO A CA 1
ATOM 565 C C . PRO A 1 71 ? -12.258 8.301 27.218 1.00 51.44 71 PRO A C 1
ATOM 567 O O . PRO A 1 71 ? -12.258 7.082 27.387 1.00 51.44 71 PRO A O 1
ATOM 570 N N . VAL A 1 72 ? -11.150 9.035 27.092 1.00 55.31 72 VAL A N 1
ATOM 571 C CA . VAL A 1 72 ? -9.806 8.578 27.486 1.00 55.31 72 VAL A CA 1
ATOM 572 C C . VAL A 1 72 ? -9.772 8.327 28.988 1.00 55.31 72 VAL A C 1
ATOM 574 O O . VAL A 1 72 ? -10.344 9.165 29.725 1.00 55.31 72 VAL A O 1
#

Radius of gyration: 15.27 Å; chains: 1; bounding box: 41×19×41 Å

pLDDT: mean 84.68, std 11.91, range [51.44, 95.88]

Foldseek 3Di:
DPDDDPVVVFVVVQVVLQVLCVVVVHDGDDTPVPQVVPVVSVVSSVVSVQCVVDPCPVVVVVCVVVVNDDDD

Secondary structure (DSSP, 8-state):
----SHHHHHHHHHHHHHHHHHHTTPPPPS-HHHHTTSHHHHHHHHHHHHHHHSTTHHHHHHHHHTT-----